Protein AF-A0A934IN85-F1 (afdb_monomer_lite)

Organism: NCBI:txid2798801

Sequence (140 aa):
MQFLSFIGAITVFLIGVALAALEVTGWPLEITVIASVGVIGFIISGAIAYSAAKPIPFEFVGGYPSAWFDDIAEDKPMADALLEQLHHYEKMLQKNRASMDASARALKNAATAAGLTVGCCGASAVMISVFRTVASLATG

Structure (mmCIF, N/CA/C/O backbone):
data_AF-A0A934IN85-F1
#
_entry.id   AF-A0A934IN85-F1
#
loop_
_atom_site.group_PDB
_atom_site.id
_atom_site.type_symbol
_atom_site.label_atom_id
_atom_site.label_alt_id
_atom_site.label_comp_id
_atom_site.label_asym_id
_atom_site.label_entity_id
_atom_site.label_seq_id
_atom_site.pdbx_PDB_ins_code
_atom_site.Cartn_x
_atom_site.Cartn_y
_atom_site.Cartn_z
_atom_site.occupancy
_atom_site.B_iso_or_equiv
_atom_site.auth_seq_id
_atom_site.auth_comp_id
_atom_site.auth_asym_id
_atom_site.auth_atom_id
_atom_site.pdbx_PDB_model_num
ATOM 1 N N . MET A 1 1 ? -9.663 4.987 -1.025 1.00 59.53 1 MET A N 1
ATOM 2 C CA . MET A 1 1 ? -9.893 4.079 -2.175 1.00 59.53 1 MET A CA 1
ATOM 3 C C . MET A 1 1 ? -9.170 4.510 -3.452 1.00 59.53 1 MET A C 1
ATOM 5 O O . MET A 1 1 ? -8.624 3.638 -4.107 1.00 59.53 1 MET A O 1
ATOM 9 N N . GLN A 1 2 ? -9.062 5.808 -3.770 1.00 79.69 2 GLN A N 1
ATOM 10 C CA . GLN A 1 2 ? -8.367 6.295 -4.981 1.00 79.69 2 GLN A CA 1
ATOM 11 C C . GLN A 1 2 ? -6.922 5.777 -5.148 1.00 79.69 2 GLN A C 1
ATOM 13 O O . GLN A 1 2 ? -6.532 5.405 -6.248 1.00 79.69 2 GLN A O 1
ATOM 18 N N . PHE A 1 3 ? -6.149 5.683 -4.059 1.00 77.94 3 PHE A N 1
ATOM 19 C CA . PHE A 1 3 ? -4.765 5.194 -4.102 1.00 77.94 3 PHE A CA 1
ATOM 20 C C . PHE A 1 3 ? -4.642 3.719 -4.528 1.00 77.94 3 PHE A C 1
ATOM 22 O O . PHE A 1 3 ? -3.800 3.384 -5.353 1.00 77.94 3 PHE A O 1
ATOM 29 N N . LEU A 1 4 ? -5.514 2.842 -4.017 1.00 79.94 4 LEU A N 1
ATOM 30 C CA . LEU A 1 4 ? -5.504 1.420 -4.376 1.00 79.94 4 LEU A CA 1
ATOM 31 C C . LEU A 1 4 ? -5.914 1.221 -5.845 1.00 79.94 4 LEU A C 1
ATOM 33 O O . LEU A 1 4 ? -5.279 0.454 -6.563 1.00 79.94 4 LEU A O 1
ATOM 37 N N . SER A 1 5 ? -6.929 1.961 -6.305 1.00 82.25 5 SER A N 1
ATOM 38 C CA . SER A 1 5 ? -7.357 1.959 -7.710 1.00 82.25 5 SER A CA 1
ATOM 39 C C . SER A 1 5 ? -6.252 2.453 -8.646 1.00 82.25 5 SER A C 1
ATOM 41 O O . SER A 1 5 ? -6.053 1.880 -9.713 1.00 82.25 5 SER A O 1
ATOM 43 N N . PHE A 1 6 ? -5.496 3.471 -8.229 1.00 85.69 6 PHE A N 1
ATOM 44 C CA . PHE A 1 6 ? -4.342 3.979 -8.968 1.00 85.69 6 PHE A CA 1
ATOM 45 C C . PHE A 1 6 ? -3.211 2.945 -9.075 1.00 85.69 6 PHE A C 1
ATOM 47 O O . PHE A 1 6 ? -2.727 2.696 -10.178 1.00 85.69 6 PHE A O 1
ATOM 54 N N . ILE A 1 7 ? -2.837 2.290 -7.966 1.00 85.69 7 ILE A N 1
ATOM 55 C CA . ILE A 1 7 ? -1.845 1.198 -7.983 1.00 85.69 7 ILE A CA 1
ATOM 56 C C . ILE A 1 7 ? -2.303 0.075 -8.918 1.00 85.69 7 ILE A C 1
ATOM 58 O O . ILE A 1 7 ? -1.513 -0.408 -9.730 1.00 85.69 7 ILE A O 1
ATOM 62 N N . GLY A 1 8 ? -3.577 -0.320 -8.840 1.00 83.25 8 GLY A N 1
ATOM 63 C CA . GLY A 1 8 ? -4.148 -1.345 -9.713 1.00 83.25 8 GLY A CA 1
ATOM 64 C C . GLY A 1 8 ? -4.051 -0.974 -11.194 1.00 83.25 8 GLY A C 1
ATOM 65 O O . GLY A 1 8 ? -3.559 -1.771 -11.990 1.00 83.25 8 GLY A O 1
ATOM 66 N N . ALA A 1 9 ? -4.438 0.252 -11.557 1.00 87.00 9 ALA A N 1
ATOM 67 C CA . ALA A 1 9 ? -4.374 0.737 -12.936 1.00 87.00 9 ALA A CA 1
ATOM 68 C C . ALA A 1 9 ? -2.940 0.737 -13.492 1.00 87.00 9 ALA A C 1
ATOM 70 O O . ALA A 1 9 ? -2.709 0.242 -14.595 1.00 87.00 9 ALA A O 1
ATOM 71 N N . ILE A 1 10 ? -1.966 1.229 -12.718 1.00 85.31 10 ILE A N 1
ATOM 72 C CA . ILE A 1 10 ? -0.556 1.230 -13.136 1.00 85.31 10 ILE A CA 1
ATOM 73 C C . ILE A 1 10 ? -0.012 -0.188 -13.267 1.00 85.31 10 ILE A C 1
ATOM 75 O O . ILE A 1 10 ? 0.710 -0.476 -14.218 1.00 85.31 10 ILE A O 1
ATOM 79 N N . THR A 1 11 ? -0.363 -1.083 -12.345 1.00 86.75 11 THR A N 1
ATOM 80 C CA . THR A 1 11 ? 0.095 -2.477 -12.399 1.00 86.75 11 THR A CA 1
ATOM 81 C C . THR A 1 11 ? -0.365 -3.144 -13.696 1.00 86.75 11 THR A C 1
ATOM 83 O O . THR A 1 11 ? 0.446 -3.746 -14.393 1.00 86.75 11 THR A O 1
ATOM 86 N N . VAL A 1 12 ? -1.642 -2.981 -14.066 1.00 88.06 12 VAL A N 1
ATOM 87 C CA . VAL A 1 12 ? -2.193 -3.522 -15.322 1.00 88.06 12 VAL A CA 1
ATOM 88 C C . VAL A 1 12 ? -1.510 -2.902 -16.540 1.00 88.06 12 VAL A C 1
ATOM 90 O O . VAL A 1 12 ? -1.135 -3.622 -17.464 1.00 88.06 12 VAL A O 1
ATOM 93 N N . PHE A 1 13 ? -1.295 -1.585 -16.527 1.00 86.88 13 PHE A N 1
ATOM 94 C CA . PHE A 1 13 ? -0.571 -0.895 -17.592 1.00 86.88 13 PHE A CA 1
ATOM 95 C C . PHE A 1 13 ? 0.846 -1.456 -17.781 1.00 86.88 13 PHE A C 1
ATOM 97 O O . PHE A 1 13 ? 1.228 -1.783 -18.902 1.00 86.88 13 PHE A O 1
ATOM 104 N N . LEU A 1 14 ? 1.611 -1.629 -16.699 1.00 84.94 14 LEU A N 1
ATOM 105 C CA . LEU A 1 14 ? 2.982 -2.144 -16.763 1.00 84.94 14 LEU A CA 1
ATOM 106 C C . LEU A 1 14 ? 3.049 -3.602 -17.229 1.00 84.94 14 LEU A C 1
ATOM 108 O O . LEU A 1 14 ? 3.969 -3.951 -17.965 1.00 84.94 14 LEU A O 1
ATOM 112 N N . ILE A 1 15 ? 2.070 -4.434 -16.860 1.00 85.88 15 ILE A N 1
ATOM 113 C CA . ILE A 1 15 ? 1.944 -5.795 -17.402 1.00 85.88 15 ILE A CA 1
ATOM 114 C C . ILE A 1 15 ? 1.731 -5.734 -18.919 1.00 85.88 15 ILE A C 1
ATOM 116 O O . ILE A 1 15 ? 2.424 -6.429 -19.657 1.00 85.88 15 ILE A O 1
ATOM 120 N N . GLY A 1 16 ? 0.824 -4.873 -19.392 1.00 83.75 16 GLY A N 1
ATOM 121 C CA . GLY A 1 16 ? 0.582 -4.679 -20.824 1.00 83.75 16 GLY A CA 1
ATOM 122 C C . GLY A 1 16 ? 1.834 -4.222 -21.577 1.00 83.75 16 GLY A C 1
ATOM 123 O O . GLY A 1 16 ? 2.146 -4.767 -22.631 1.00 83.75 16 GLY A O 1
ATOM 124 N N . VAL A 1 17 ? 2.596 -3.285 -21.005 1.00 82.88 17 VAL A N 1
ATOM 125 C CA . VAL A 1 17 ? 3.881 -2.833 -21.565 1.00 82.88 17 VAL A CA 1
ATOM 126 C C . VAL A 1 17 ? 4.901 -3.972 -21.610 1.00 82.88 17 VAL A C 1
ATOM 128 O O . VAL A 1 17 ? 5.565 -4.143 -22.628 1.00 82.88 17 VAL A O 1
ATOM 131 N N . ALA A 1 18 ? 5.022 -4.766 -20.543 1.00 81.25 18 ALA A N 1
ATOM 132 C CA . ALA A 1 18 ? 5.961 -5.885 -20.493 1.00 81.25 18 ALA A CA 1
ATOM 133 C C . ALA A 1 18 ? 5.624 -6.969 -21.530 1.00 81.25 18 ALA A C 1
ATOM 135 O O . ALA A 1 18 ? 6.524 -7.478 -22.191 1.00 81.25 18 ALA A O 1
ATOM 136 N N . LEU A 1 19 ? 4.339 -7.291 -21.707 1.00 81.94 19 LEU A N 1
ATOM 137 C CA . LEU A 1 19 ? 3.883 -8.259 -22.709 1.00 81.94 19 LEU A CA 1
ATOM 138 C C . LEU A 1 19 ? 4.085 -7.738 -24.136 1.00 81.94 19 LEU A C 1
ATOM 140 O O . LEU A 1 19 ? 4.655 -8.442 -24.964 1.00 81.94 19 LEU A O 1
ATOM 144 N N . ALA A 1 20 ? 3.711 -6.485 -24.410 1.00 81.94 20 ALA A N 1
ATOM 145 C CA . ALA A 1 20 ? 3.932 -5.870 -25.719 1.00 81.94 20 ALA A CA 1
ATOM 146 C C . ALA A 1 20 ? 5.427 -5.819 -26.085 1.00 81.94 20 ALA A C 1
ATOM 148 O O . ALA A 1 20 ? 5.800 -6.064 -27.230 1.00 81.94 20 ALA A O 1
ATOM 149 N N . ALA A 1 21 ? 6.296 -5.567 -25.104 1.00 77.69 21 ALA A N 1
ATOM 150 C CA . ALA A 1 21 ? 7.743 -5.569 -25.294 1.00 77.69 21 ALA A CA 1
ATOM 151 C C . ALA A 1 21 ? 8.323 -6.956 -25.629 1.00 77.69 21 ALA A C 1
ATOM 153 O O . ALA A 1 21 ? 9.398 -7.031 -26.220 1.00 77.69 21 ALA A O 1
ATOM 154 N N . LEU A 1 22 ? 7.641 -8.045 -25.254 1.00 75.31 22 LEU A N 1
ATOM 155 C CA . LEU A 1 22 ? 8.044 -9.418 -25.584 1.00 75.31 22 LEU A CA 1
ATOM 156 C C . LEU A 1 22 ? 7.601 -9.843 -26.990 1.00 75.31 22 LEU A C 1
ATOM 158 O O . LEU A 1 22 ? 8.281 -10.651 -27.619 1.00 75.31 22 LEU A O 1
ATOM 162 N N . GLU A 1 23 ? 6.479 -9.316 -27.480 1.00 79.19 23 GLU A N 1
ATOM 163 C CA . GLU A 1 23 ? 5.917 -9.685 -28.787 1.00 79.19 23 GLU A CA 1
ATOM 164 C C . GLU A 1 23 ? 6.515 -8.883 -29.952 1.00 79.19 23 GLU A C 1
ATOM 166 O O . GLU A 1 23 ? 6.563 -9.368 -31.083 1.00 79.19 23 GLU A O 1
ATOM 171 N N . VAL A 1 24 ? 7.002 -7.663 -29.703 1.00 75.75 24 VAL A N 1
ATOM 172 C CA . VAL A 1 24 ? 7.568 -6.811 -30.755 1.00 75.75 24 VAL A CA 1
ATOM 173 C C . VAL A 1 24 ? 9.055 -7.113 -30.966 1.00 75.75 24 VAL A C 1
ATOM 175 O O . VAL A 1 24 ? 9.913 -6.739 -30.165 1.00 75.75 24 VAL A O 1
ATOM 178 N N . THR A 1 25 ? 9.394 -7.713 -32.111 1.00 58.25 25 THR A N 1
ATOM 179 C CA . THR A 1 25 ? 10.786 -7.832 -32.577 1.00 58.25 25 THR A CA 1
ATOM 180 C C . THR A 1 25 ? 11.427 -6.450 -32.717 1.00 58.25 25 THR A C 1
ATOM 182 O O . THR A 1 25 ? 10.980 -5.634 -33.520 1.00 58.25 25 THR A O 1
ATOM 185 N N . GLY A 1 26 ? 12.488 -6.196 -31.947 1.00 63.91 26 GLY A N 1
ATOM 186 C CA . GLY A 1 26 ? 13.230 -4.929 -31.952 1.00 63.91 26 GLY A CA 1
ATOM 187 C C . GLY A 1 26 ? 13.016 -4.064 -30.710 1.00 63.91 26 GLY A C 1
ATOM 188 O O . GLY A 1 26 ? 13.690 -3.041 -30.568 1.00 63.91 26 GLY A O 1
ATOM 189 N N . TRP A 1 27 ? 12.133 -4.465 -29.787 1.00 68.69 27 TRP A N 1
ATOM 190 C CA . TRP A 1 27 ? 12.084 -3.819 -28.482 1.00 68.69 27 TRP A CA 1
ATOM 191 C C . TRP A 1 27 ? 13.283 -4.213 -27.617 1.00 68.69 27 TRP A C 1
ATOM 193 O O . TRP A 1 27 ? 13.719 -5.366 -27.611 1.00 68.69 27 TRP A O 1
ATOM 203 N N . PRO A 1 28 ? 13.846 -3.247 -26.888 1.00 71.25 28 PRO A N 1
ATOM 204 C CA . PRO A 1 28 ? 14.999 -3.495 -26.049 1.00 71.25 28 PRO A CA 1
ATOM 205 C C . PRO A 1 28 ? 14.631 -4.262 -24.781 1.00 71.25 28 PRO A C 1
ATOM 207 O O . PRO A 1 28 ? 13.739 -3.854 -24.035 1.00 71.25 28 PRO A O 1
ATOM 210 N N . LEU A 1 29 ? 15.357 -5.354 -24.527 1.00 79.69 29 LEU A N 1
ATOM 211 C CA . LEU A 1 29 ? 15.170 -6.246 -23.379 1.00 79.69 29 LEU A CA 1
ATOM 212 C C . LEU A 1 29 ? 15.196 -5.486 -22.042 1.00 79.69 29 LEU A C 1
ATOM 214 O O . LEU A 1 29 ? 14.524 -5.861 -21.084 1.00 79.69 29 LEU A O 1
ATOM 218 N N . GLU A 1 30 ? 15.912 -4.367 -21.994 1.00 80.38 30 GLU A N 1
ATOM 219 C CA . GLU A 1 30 ? 16.010 -3.484 -20.840 1.00 80.38 30 GLU A CA 1
ATOM 220 C C . GLU A 1 30 ? 14.658 -2.858 -20.448 1.00 80.38 30 GLU A C 1
ATOM 222 O O . GLU A 1 30 ? 14.370 -2.726 -19.258 1.00 80.38 30 GLU A O 1
ATOM 227 N N . ILE A 1 31 ? 13.795 -2.520 -21.418 1.00 78.12 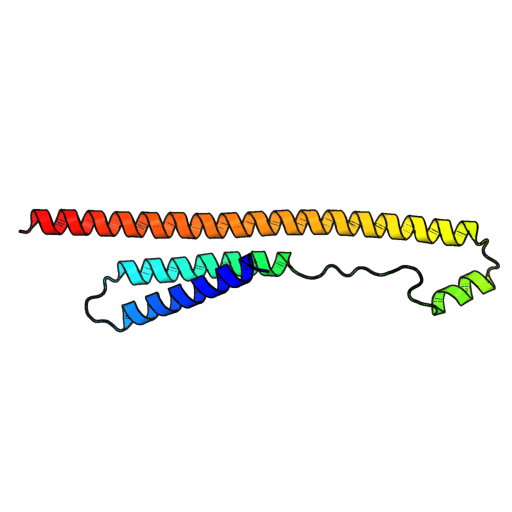31 ILE A N 1
ATOM 228 C CA . ILE A 1 31 ? 12.450 -1.979 -21.141 1.00 78.12 31 ILE A CA 1
ATOM 229 C C . ILE A 1 31 ? 11.562 -3.062 -20.526 1.00 78.12 31 ILE A C 1
ATOM 231 O O . ILE A 1 31 ? 10.858 -2.793 -19.551 1.00 78.12 31 ILE A O 1
ATOM 235 N N . THR A 1 32 ? 11.636 -4.293 -21.035 1.00 81.44 32 THR A N 1
ATOM 236 C CA . THR A 1 32 ? 10.894 -5.438 -20.489 1.00 81.44 32 THR A CA 1
ATOM 237 C C . THR A 1 32 ? 11.292 -5.717 -19.042 1.00 81.44 32 THR A C 1
ATOM 239 O O . THR A 1 32 ? 10.427 -5.934 -18.188 1.00 81.44 32 THR A O 1
ATOM 242 N N . VAL A 1 33 ? 12.593 -5.662 -18.736 1.00 84.00 33 VAL A N 1
ATOM 243 C CA . VAL A 1 33 ? 13.107 -5.851 -17.371 1.00 84.00 33 VAL A CA 1
ATOM 244 C C . VAL A 1 33 ? 12.603 -4.746 -16.442 1.00 84.00 33 VAL A C 1
ATOM 246 O O . VAL A 1 33 ? 12.086 -5.051 -15.367 1.00 84.00 33 VAL A O 1
ATOM 249 N N . ILE A 1 34 ? 12.680 -3.477 -16.856 1.00 85.69 34 ILE A N 1
ATOM 250 C CA . ILE A 1 34 ? 12.197 -2.347 -16.045 1.00 85.69 34 ILE A CA 1
ATOM 251 C C . ILE A 1 34 ? 10.693 -2.455 -15.788 1.00 85.69 34 ILE A C 1
ATOM 253 O O . ILE A 1 34 ? 10.259 -2.295 -14.647 1.00 85.69 34 ILE A O 1
ATOM 257 N N . ALA A 1 35 ? 9.901 -2.765 -16.816 1.00 83.00 35 ALA A N 1
ATOM 258 C CA . ALA A 1 35 ? 8.460 -2.942 -16.672 1.00 83.00 35 ALA A CA 1
ATOM 259 C C . ALA A 1 35 ? 8.134 -4.082 -15.694 1.00 83.00 35 ALA A C 1
ATOM 261 O O . ALA A 1 35 ? 7.320 -3.898 -14.792 1.00 83.00 35 ALA A O 1
ATOM 262 N N . SER A 1 36 ? 8.829 -5.219 -15.799 1.00 84.00 36 SER A N 1
ATOM 263 C CA . SER A 1 36 ? 8.624 -6.381 -14.921 1.00 84.00 36 SER A CA 1
ATOM 264 C C . SER A 1 36 ? 8.976 -6.086 -13.459 1.00 84.00 36 SER A C 1
ATOM 266 O O . SER A 1 36 ? 8.212 -6.421 -12.553 1.00 84.00 36 SER A O 1
ATOM 268 N N . VAL A 1 37 ? 10.100 -5.406 -13.210 1.00 86.94 37 VAL A N 1
ATOM 269 C CA . VAL A 1 37 ? 10.489 -4.966 -11.858 1.00 86.94 37 VAL A CA 1
ATOM 270 C C . VAL A 1 37 ? 9.476 -3.960 -11.303 1.00 86.94 37 VAL A C 1
ATOM 272 O O . VAL A 1 37 ? 9.085 -4.055 -10.138 1.00 86.94 37 VAL A O 1
ATOM 275 N N . GLY A 1 38 ? 8.993 -3.044 -12.146 1.00 86.19 38 GLY A N 1
ATOM 276 C CA . GLY A 1 38 ? 7.936 -2.100 -11.798 1.00 86.19 38 GLY A CA 1
ATOM 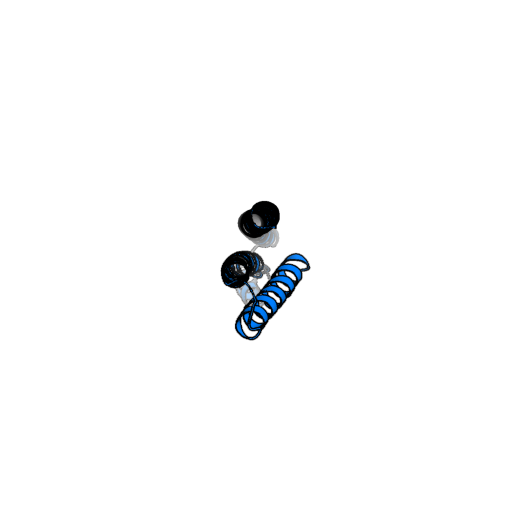277 C C . GLY A 1 38 ? 6.651 -2.799 -11.352 1.00 86.19 38 GLY A C 1
ATOM 278 O O . GLY A 1 38 ? 6.116 -2.468 -10.294 1.00 86.19 38 GLY A O 1
ATOM 279 N N . VAL A 1 39 ? 6.190 -3.810 -12.100 1.00 87.38 39 VAL A N 1
ATOM 280 C CA . VAL A 1 39 ? 5.012 -4.624 -11.740 1.00 87.38 39 VAL A CA 1
ATOM 281 C C . VAL A 1 39 ? 5.162 -5.211 -10.338 1.00 87.38 39 VAL A C 1
ATOM 283 O O . VAL A 1 39 ? 4.262 -5.058 -9.514 1.00 87.38 39 VAL A O 1
ATOM 286 N N . ILE A 1 40 ? 6.307 -5.829 -10.033 1.00 88.75 40 ILE A N 1
ATOM 287 C CA . ILE A 1 40 ? 6.562 -6.430 -8.715 1.00 88.75 40 ILE A CA 1
ATOM 288 C C . ILE A 1 40 ? 6.470 -5.370 -7.608 1.00 88.75 40 ILE A C 1
ATOM 290 O O . ILE A 1 40 ? 5.792 -5.584 -6.601 1.00 88.75 40 ILE A O 1
ATOM 294 N N . GLY A 1 41 ? 7.100 -4.208 -7.802 1.00 86.50 41 GLY A N 1
ATOM 295 C CA . GLY A 1 41 ? 7.074 -3.117 -6.824 1.00 86.50 41 GLY A CA 1
ATOM 296 C C . GLY A 1 41 ? 5.664 -2.586 -6.546 1.00 86.50 41 GLY A C 1
ATOM 297 O O . GLY A 1 41 ? 5.284 -2.394 -5.386 1.00 86.50 41 GLY A O 1
ATOM 298 N N . PHE A 1 42 ? 4.842 -2.424 -7.588 1.00 87.56 42 PHE A N 1
ATOM 299 C CA . PHE A 1 42 ? 3.453 -1.987 -7.432 1.00 87.56 42 PHE A CA 1
ATOM 300 C C . PHE A 1 42 ? 2.546 -3.055 -6.816 1.00 87.56 42 PHE A C 1
ATOM 302 O O . PHE A 1 42 ? 1.688 -2.705 -6.006 1.00 87.56 42 PHE A O 1
ATOM 309 N N . ILE A 1 43 ? 2.768 -4.344 -7.095 1.00 89.19 43 ILE A N 1
ATOM 310 C CA . ILE A 1 43 ? 2.057 -5.440 -6.415 1.00 89.19 43 ILE A CA 1
ATOM 311 C C . ILE A 1 43 ? 2.361 -5.424 -4.913 1.00 89.19 43 ILE A C 1
ATOM 313 O O . ILE A 1 43 ? 1.437 -5.496 -4.102 1.00 89.19 43 ILE A O 1
ATOM 317 N N . ILE A 1 44 ? 3.633 -5.276 -4.528 1.00 88.62 44 ILE A N 1
ATOM 318 C CA . ILE A 1 44 ? 4.038 -5.199 -3.115 1.00 88.62 44 ILE A CA 1
ATOM 319 C C . ILE A 1 44 ? 3.386 -3.988 -2.437 1.00 88.62 44 ILE A C 1
ATOM 321 O O . ILE A 1 44 ? 2.789 -4.122 -1.367 1.00 88.62 44 ILE A O 1
ATOM 325 N N . SER A 1 45 ? 3.441 -2.814 -3.073 1.00 86.81 45 SER A N 1
ATOM 326 C CA . SER A 1 45 ? 2.784 -1.604 -2.564 1.00 86.81 45 SER A CA 1
ATOM 327 C C . SER A 1 45 ? 1.269 -1.798 -2.407 1.00 86.81 45 SER A C 1
ATOM 329 O O . SER A 1 45 ? 0.704 -1.471 -1.360 1.00 86.81 45 SER A O 1
ATOM 331 N N . GLY A 1 46 ? 0.618 -2.409 -3.400 1.00 84.75 46 GLY A N 1
ATOM 332 C CA . GLY A 1 46 ? -0.810 -2.718 -3.380 1.00 84.75 46 GLY A CA 1
ATOM 333 C C . GLY A 1 46 ? -1.197 -3.686 -2.264 1.00 84.75 46 GLY A C 1
ATOM 334 O O . GLY A 1 46 ? -2.185 -3.451 -1.571 1.00 84.75 46 GLY A O 1
ATOM 335 N N . ALA A 1 47 ? -0.400 -4.729 -2.024 1.00 87.50 47 ALA A N 1
ATOM 336 C CA . ALA A 1 47 ? -0.638 -5.694 -0.950 1.00 87.50 47 ALA A CA 1
ATOM 337 C C . ALA A 1 47 ? -0.566 -5.043 0.443 1.00 87.50 47 ALA A C 1
ATOM 339 O O . ALA A 1 47 ? -1.412 -5.314 1.300 1.00 87.50 47 ALA A O 1
ATOM 340 N N . ILE A 1 48 ? 0.400 -4.144 0.659 1.00 86.94 48 ILE A N 1
ATOM 341 C CA . ILE A 1 48 ? 0.529 -3.377 1.910 1.00 86.94 48 ILE A CA 1
ATOM 342 C C . ILE A 1 48 ? -0.644 -2.398 2.064 1.00 86.94 48 ILE A C 1
ATOM 344 O O . ILE A 1 48 ? -1.221 -2.282 3.144 1.00 86.94 48 ILE A O 1
ATOM 348 N N . ALA A 1 49 ? -1.040 -1.714 0.988 1.00 85.19 49 ALA A N 1
ATOM 349 C CA . ALA A 1 49 ? -2.182 -0.803 1.018 1.00 85.19 49 ALA A CA 1
ATOM 350 C C . ALA A 1 49 ? -3.503 -1.540 1.302 1.00 85.19 49 ALA A C 1
ATOM 352 O O . ALA A 1 49 ? -4.345 -1.035 2.043 1.00 85.19 49 ALA A O 1
ATOM 353 N N . TYR A 1 50 ? -3.679 -2.741 0.747 1.00 84.50 50 TYR A N 1
ATOM 354 C CA . TYR A 1 50 ? -4.863 -3.565 0.976 1.00 84.50 50 TYR A CA 1
ATOM 355 C C . TYR A 1 50 ? -4.940 -4.079 2.415 1.00 84.50 50 TYR A C 1
ATOM 357 O O . TYR A 1 50 ? -6.002 -4.020 3.034 1.00 84.50 50 TYR A O 1
ATOM 365 N N . SER A 1 51 ? -3.825 -4.550 2.980 1.00 81.69 51 SER A N 1
ATOM 366 C CA . SER A 1 51 ? -3.803 -5.011 4.372 1.00 81.69 51 SER A CA 1
ATOM 367 C C . SER A 1 51 ? -4.111 -3.881 5.359 1.00 81.69 51 SER A C 1
ATOM 369 O O . SER A 1 51 ? -4.821 -4.115 6.335 1.00 81.69 51 SER A O 1
ATOM 371 N N . ALA A 1 52 ? -3.672 -2.656 5.056 1.00 80.94 52 ALA A N 1
ATOM 372 C CA . ALA A 1 52 ? -3.982 -1.451 5.824 1.00 80.94 52 ALA A CA 1
ATOM 373 C C . ALA A 1 52 ? -5.450 -0.999 5.714 1.00 80.94 52 ALA A C 1
ATOM 375 O O . ALA A 1 52 ? -5.931 -0.268 6.573 1.00 80.94 52 ALA A O 1
ATOM 376 N N . ALA A 1 53 ? -6.160 -1.401 4.657 1.00 78.06 53 ALA A N 1
ATOM 377 C CA . ALA A 1 53 ? -7.543 -1.000 4.404 1.00 78.06 53 ALA A CA 1
ATOM 378 C C . ALA A 1 53 ? -8.581 -1.966 4.998 1.00 78.06 53 ALA A C 1
ATOM 380 O O . ALA A 1 53 ? -9.782 -1.759 4.805 1.00 78.06 53 ALA A O 1
ATOM 381 N N . LYS A 1 54 ? -8.150 -3.034 5.685 1.00 78.19 54 LYS A N 1
ATOM 382 C CA . LYS A 1 54 ? -9.079 -4.002 6.272 1.00 78.19 54 LYS A CA 1
ATOM 383 C C . LYS A 1 54 ? -9.968 -3.327 7.326 1.00 78.19 54 LYS A C 1
ATOM 385 O O . LYS A 1 54 ? -9.454 -2.576 8.157 1.00 78.19 54 LYS A O 1
ATOM 390 N N . PRO A 1 55 ? -11.285 -3.598 7.317 1.00 70.38 55 PRO A N 1
ATOM 391 C CA . PRO A 1 55 ? -12.187 -3.048 8.316 1.00 70.38 55 PRO A CA 1
ATOM 392 C C . PRO A 1 55 ? -11.796 -3.542 9.712 1.00 70.38 55 PRO A C 1
ATOM 394 O O . PRO A 1 55 ? -11.495 -4.720 9.908 1.00 70.38 55 PRO A O 1
ATOM 397 N N . ILE A 1 56 ? -11.804 -2.622 10.675 1.00 70.56 56 ILE A N 1
ATOM 398 C CA . ILE A 1 56 ? -11.564 -2.927 12.084 1.00 70.56 56 ILE A CA 1
ATOM 399 C C . ILE A 1 56 ? -12.910 -3.357 12.680 1.00 70.56 56 ILE A C 1
ATOM 401 O O . ILE A 1 56 ? -13.864 -2.579 12.587 1.00 70.56 56 ILE A O 1
ATOM 405 N N . PRO A 1 57 ? -13.028 -4.559 13.270 1.00 67.75 57 PRO A N 1
ATOM 406 C CA . PRO A 1 57 ? -14.261 -4.962 13.930 1.00 67.75 57 PRO A CA 1
ATOM 407 C C . PRO A 1 57 ? -14.503 -4.044 15.132 1.00 67.75 57 PRO A C 1
ATOM 409 O O . PRO A 1 57 ? -13.687 -3.977 16.052 1.00 67.75 57 PRO A O 1
ATOM 412 N N . PHE A 1 58 ? -15.609 -3.306 15.098 1.00 66.44 58 PHE A N 1
ATOM 413 C CA . PHE A 1 58 ? -16.064 -2.471 16.201 1.00 66.44 58 PHE A CA 1
ATOM 414 C C . PHE A 1 58 ? -17.339 -3.094 16.764 1.00 66.44 58 PHE A C 1
ATOM 416 O O . PHE A 1 58 ? -18.390 -3.044 16.129 1.00 66.44 58 PHE A O 1
ATOM 423 N N . GLU A 1 59 ? -17.230 -3.730 17.926 1.00 64.94 59 GLU A N 1
ATOM 424 C CA . GLU A 1 59 ? -18.393 -4.243 18.646 1.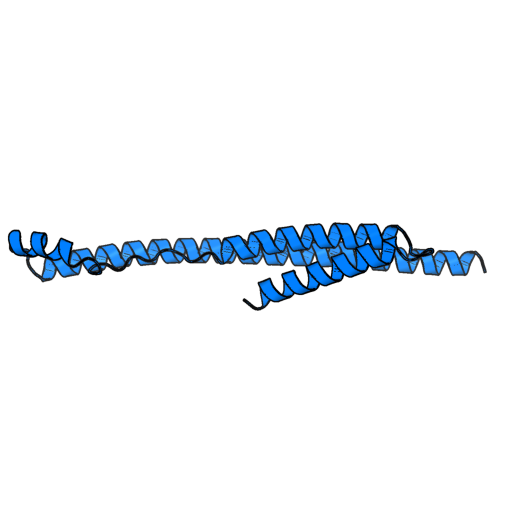00 64.94 59 GLU A CA 1
ATOM 425 C C . GLU A 1 59 ? -19.021 -3.121 19.474 1.00 64.94 59 GLU A C 1
ATOM 427 O O . GLU A 1 59 ? -18.332 -2.385 20.184 1.00 64.94 59 GLU A O 1
ATOM 432 N N . PHE A 1 60 ? -20.340 -2.982 19.365 1.00 58.88 60 PHE A N 1
ATOM 433 C CA . PHE A 1 60 ? -21.110 -2.024 20.145 1.00 58.88 60 PHE A CA 1
ATOM 434 C C . PHE A 1 60 ? -21.603 -2.688 21.432 1.00 58.88 60 PHE A C 1
ATOM 436 O O . PHE A 1 60 ? -22.272 -3.723 21.394 1.00 58.88 60 PHE A O 1
ATOM 443 N N . VAL A 1 61 ? -21.313 -2.066 22.574 1.00 55.41 61 VAL A N 1
ATOM 444 C CA . VAL A 1 61 ? -21.863 -2.487 23.870 1.00 55.41 61 VAL A CA 1
ATOM 445 C C . VAL A 1 61 ? -23.371 -2.284 23.864 1.00 55.41 61 VAL A C 1
ATOM 447 O O . VAL A 1 61 ? -23.854 -1.279 23.349 1.00 55.41 61 VAL A O 1
ATOM 450 N N . GLY A 1 62 ? -24.118 -3.251 24.394 1.00 55.91 62 GLY A N 1
ATOM 451 C CA . GLY A 1 62 ? -25.583 -3.246 24.340 1.00 55.91 62 GLY A CA 1
ATOM 452 C C . GLY A 1 62 ? -26.176 -3.738 23.014 1.00 55.91 62 GLY A C 1
ATOM 453 O O . GLY A 1 62 ? -27.392 -3.768 22.876 1.00 55.91 62 GLY A O 1
ATOM 454 N N . GLY A 1 63 ? -25.350 -4.182 22.057 1.00 59.09 63 GLY A N 1
ATOM 455 C CA . GLY A 1 63 ? -25.816 -4.834 20.825 1.00 59.09 63 GLY A CA 1
ATOM 456 C C . GLY A 1 63 ? -26.362 -6.255 21.023 1.00 59.09 63 GLY A C 1
ATOM 457 O O . GLY A 1 63 ? -26.952 -6.812 20.100 1.00 59.09 63 GLY A O 1
ATOM 458 N N . TYR A 1 64 ? -26.186 -6.829 22.218 1.00 68.38 64 TYR A N 1
ATOM 459 C CA . TYR A 1 64 ? -26.692 -8.145 22.602 1.00 68.38 64 TYR A CA 1
ATOM 460 C C . TYR A 1 64 ? -27.735 -7.995 23.718 1.00 68.38 64 TYR A C 1
ATOM 462 O O . TYR A 1 64 ? -27.366 -7.980 24.894 1.00 68.38 64 TYR A O 1
ATOM 470 N N . PRO A 1 65 ? -29.036 -7.914 23.376 1.00 69.69 65 PRO A N 1
ATOM 471 C CA . PRO A 1 65 ? -30.122 -7.801 24.354 1.00 69.69 65 PRO A CA 1
ATOM 472 C C . PRO A 1 65 ? -30.147 -8.948 25.372 1.00 69.69 65 PRO A C 1
ATOM 474 O O . PRO A 1 65 ? -30.700 -8.805 26.455 1.00 69.69 65 PRO A O 1
ATOM 477 N N . SER A 1 66 ? -29.530 -10.086 25.039 1.00 74.44 66 SER A N 1
ATOM 478 C CA . SER A 1 66 ? -29.395 -11.238 25.929 1.00 74.44 66 SER A CA 1
ATOM 479 C C . SER A 1 66 ? -28.607 -10.934 27.205 1.00 74.44 66 SER A C 1
ATOM 481 O O . SER A 1 66 ? -28.903 -11.528 28.231 1.00 74.44 66 SER A O 1
ATOM 483 N N . ALA A 1 67 ? -27.646 -10.005 27.162 1.00 69.19 67 ALA A N 1
ATOM 484 C CA . ALA A 1 67 ? -26.843 -9.639 28.331 1.00 69.19 67 ALA A CA 1
ATOM 485 C C . ALA A 1 67 ? -27.616 -8.769 29.341 1.00 69.19 67 ALA A C 1
ATOM 487 O O . ALA A 1 67 ? -27.220 -8.662 30.493 1.00 69.19 67 ALA A O 1
ATOM 488 N N . TRP A 1 68 ? -28.736 -8.163 28.929 1.00 77.06 68 TRP A N 1
ATOM 489 C CA . TRP A 1 68 ? -29.530 -7.299 29.809 1.00 77.06 68 TRP A CA 1
ATOM 490 C C . TRP A 1 68 ? -30.360 -8.093 30.815 1.00 77.06 68 TRP A C 1
ATOM 492 O O . TRP A 1 68 ? -30.734 -7.557 31.852 1.00 77.06 68 TRP A O 1
ATOM 502 N N . PHE A 1 69 ? -30.661 -9.362 30.523 1.00 82.00 69 PHE A N 1
ATOM 503 C CA . PHE A 1 69 ? -31.407 -10.214 31.448 1.00 82.00 69 PHE A CA 1
ATOM 504 C C . PHE A 1 69 ? -30.622 -10.487 32.730 1.00 82.00 69 PHE A C 1
ATOM 506 O O . PHE A 1 69 ? -31.232 -10.524 33.795 1.00 82.00 69 PHE A O 1
ATOM 513 N N . ASP A 1 70 ? -29.299 -10.610 32.631 1.00 80.88 70 ASP A N 1
ATOM 514 C CA . ASP A 1 70 ? -28.423 -10.821 33.783 1.00 80.88 70 ASP A CA 1
ATOM 515 C C . ASP A 1 70 ? -28.345 -9.546 34.642 1.00 80.88 70 ASP A C 1
ATOM 517 O O . ASP A 1 70 ? -28.575 -9.605 35.846 1.00 80.88 70 ASP A O 1
ATOM 521 N N . ASP A 1 71 ? -28.170 -8.371 34.019 1.00 79.94 71 ASP A N 1
ATOM 522 C CA . ASP A 1 71 ? -28.174 -7.081 34.731 1.00 79.94 71 ASP A CA 1
ATOM 523 C C . ASP A 1 71 ? -29.525 -6.799 35.433 1.00 79.94 71 ASP A C 1
ATOM 525 O O . ASP A 1 71 ? -29.554 -6.222 36.522 1.00 79.94 71 ASP A O 1
ATOM 529 N N . ILE A 1 72 ? -30.651 -7.221 34.832 1.00 81.75 72 ILE A N 1
ATOM 530 C CA . ILE A 1 72 ? -31.994 -7.123 35.437 1.00 81.75 72 ILE A CA 1
ATOM 531 C C . ILE A 1 72 ? -32.159 -8.130 36.582 1.00 81.75 72 ILE A C 1
ATOM 533 O O . ILE A 1 72 ? -32.756 -7.798 37.604 1.00 81.75 72 ILE A O 1
ATOM 537 N N . ALA A 1 73 ? -31.654 -9.357 36.426 1.00 86.31 73 ALA A N 1
ATOM 538 C CA . ALA A 1 73 ? -31.722 -10.385 37.464 1.00 86.31 73 ALA A CA 1
ATOM 539 C C . ALA A 1 73 ? -30.897 -10.014 38.709 1.00 86.31 73 ALA A C 1
ATOM 541 O O . ALA A 1 73 ? -31.261 -10.403 39.818 1.00 86.31 73 ALA A O 1
ATOM 542 N N . GLU A 1 74 ? -29.822 -9.245 38.531 1.00 86.06 74 GLU A N 1
ATOM 543 C CA . GLU A 1 74 ? -28.936 -8.766 39.598 1.00 86.06 74 GLU A CA 1
ATOM 544 C C . GLU A 1 74 ? -29.368 -7.421 40.222 1.00 86.06 74 GLU A C 1
ATOM 546 O O . GLU A 1 74 ? -28.702 -6.941 41.137 1.00 86.06 74 GLU A O 1
ATOM 551 N N . ASP A 1 75 ? -30.477 -6.821 39.763 1.00 87.44 75 ASP A N 1
ATOM 552 C CA . ASP A 1 75 ? -30.967 -5.486 40.171 1.00 87.44 75 ASP A CA 1
ATOM 553 C C . ASP A 1 75 ? -29.868 -4.407 40.113 1.00 87.44 75 ASP A C 1
ATOM 555 O O . ASP A 1 75 ? -29.705 -3.561 40.999 1.00 87.44 75 ASP A O 1
ATOM 559 N N . LYS A 1 76 ? -29.050 -4.473 39.057 1.00 84.94 76 LYS A N 1
ATOM 560 C CA . LYS A 1 76 ? -27.868 -3.628 38.916 1.00 84.94 76 LYS A CA 1
ATOM 561 C C . LYS A 1 76 ? -28.282 -2.162 38.754 1.00 84.94 76 LYS A C 1
ATOM 563 O O . LYS A 1 76 ? -29.070 -1.839 37.857 1.00 84.94 76 LYS A O 1
ATOM 568 N N . PRO A 1 77 ? -27.729 -1.233 39.554 1.00 89.12 77 PRO A N 1
ATOM 569 C CA . PRO A 1 77 ? -28.030 0.180 39.401 1.00 89.12 77 PRO A CA 1
ATOM 570 C C . PRO A 1 77 ? -27.687 0.674 37.993 1.00 89.12 77 PRO A C 1
ATOM 572 O O . PRO A 1 77 ? -26.591 0.446 37.481 1.00 89.12 77 PRO A O 1
ATOM 575 N N . MET A 1 78 ? -28.599 1.437 37.388 1.00 84.62 78 MET A N 1
ATOM 576 C CA . MET A 1 78 ? -28.410 2.018 36.051 1.00 84.62 78 MET A CA 1
ATOM 577 C C . MET A 1 78 ? -27.098 2.814 35.932 1.00 84.62 78 MET A C 1
ATOM 579 O O . MET A 1 78 ? -26.461 2.821 34.882 1.00 84.62 78 MET A O 1
ATOM 583 N N . ALA A 1 79 ? -26.677 3.472 37.016 1.00 87.94 79 ALA A N 1
ATOM 584 C CA . ALA A 1 79 ? -25.413 4.199 37.070 1.00 87.94 79 ALA A CA 1
ATOM 585 C C . ALA A 1 79 ? -24.193 3.283 36.851 1.00 87.94 79 ALA A C 1
ATOM 587 O O . ALA A 1 79 ? -23.276 3.665 36.124 1.00 87.94 79 ALA A O 1
ATOM 588 N N . ASP A 1 80 ? -24.206 2.074 37.416 1.00 86.75 80 ASP A N 1
ATOM 589 C CA . ASP A 1 80 ? -23.113 1.105 37.296 1.00 86.75 80 ASP A CA 1
A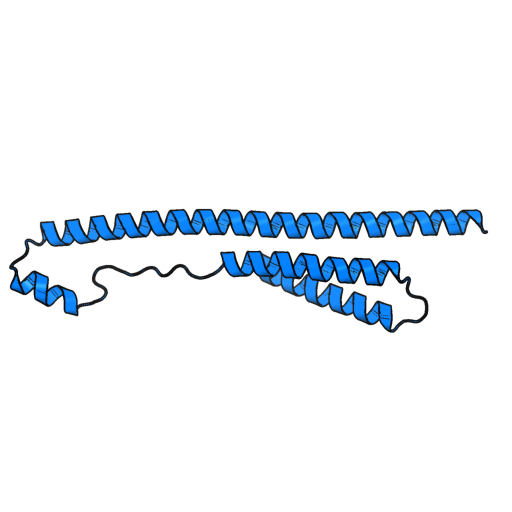TOM 590 C C . ASP A 1 80 ? -23.082 0.479 35.898 1.00 86.75 80 ASP A C 1
ATOM 592 O O . ASP A 1 80 ? -22.015 0.366 35.292 1.00 86.75 80 ASP A O 1
ATOM 596 N N . ALA A 1 81 ? -24.253 0.166 35.334 1.00 82.88 81 ALA A N 1
ATOM 597 C CA . ALA A 1 81 ? -24.374 -0.311 33.955 1.00 82.88 81 ALA A CA 1
ATOM 598 C C . ALA A 1 81 ? -23.853 0.725 32.937 1.00 82.88 81 ALA A C 1
ATOM 600 O O . ALA A 1 81 ? -23.124 0.384 32.002 1.00 82.88 81 ALA A O 1
ATOM 601 N N . LEU A 1 82 ? -24.161 2.013 33.137 1.00 84.25 82 LEU A N 1
ATOM 602 C CA . LEU A 1 82 ? -23.641 3.103 32.300 1.00 84.25 82 LEU A CA 1
ATOM 603 C C . LEU A 1 82 ? -22.123 3.279 32.447 1.00 84.25 82 LEU A C 1
ATOM 605 O O . LEU A 1 82 ? -21.438 3.550 31.458 1.00 84.25 82 LEU A O 1
ATOM 609 N N . LEU A 1 83 ? -21.584 3.112 33.657 1.00 87.44 83 LEU A N 1
ATOM 610 C CA . LEU A 1 83 ? -20.142 3.151 33.916 1.00 87.44 83 LEU A CA 1
ATOM 611 C C . LEU A 1 83 ? -19.402 2.020 33.193 1.00 87.44 83 LEU A C 1
ATOM 613 O O . LEU A 1 83 ? -18.361 2.258 32.576 1.00 87.44 83 LEU A O 1
ATOM 617 N N . GLU A 1 84 ? -19.952 0.807 33.215 1.00 83.19 84 GLU A N 1
ATOM 618 C CA . GLU A 1 84 ? -19.397 -0.341 32.497 1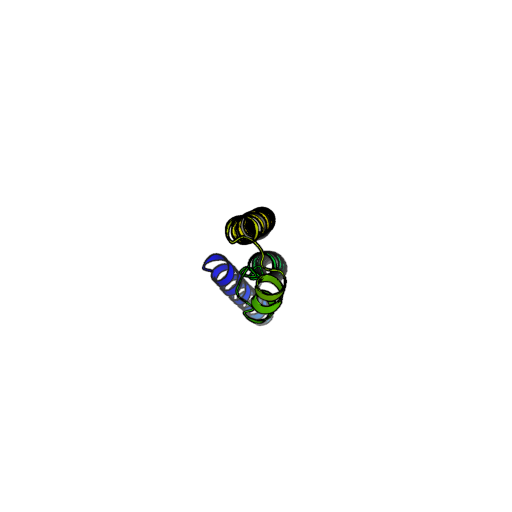.00 83.19 84 GLU A CA 1
ATOM 619 C C . GLU A 1 84 ? -19.400 -0.117 30.979 1.00 83.19 84 GLU A C 1
ATOM 621 O O . GLU A 1 84 ? -18.384 -0.343 30.311 1.00 83.19 84 GLU A O 1
ATOM 626 N N . GLN A 1 85 ? -20.503 0.412 30.440 1.00 83.00 85 GLN A N 1
ATOM 627 C CA . GLN A 1 85 ? -20.598 0.793 29.030 1.00 83.00 85 GLN A CA 1
ATOM 628 C C . GLN A 1 85 ? -19.559 1.852 28.654 1.00 83.00 85 GLN A C 1
ATOM 630 O O . GLN A 1 85 ? -18.854 1.689 27.656 1.00 83.00 85 GLN A O 1
ATOM 635 N N . LEU A 1 86 ? -19.417 2.909 29.460 1.00 85.94 86 LEU A N 1
ATOM 636 C CA . LEU A 1 86 ? -18.412 3.956 29.255 1.00 85.94 86 LEU A CA 1
ATOM 637 C C . LEU A 1 86 ? -16.997 3.378 29.221 1.00 85.94 86 LEU A C 1
ATOM 639 O O . LEU A 1 86 ? -16.239 3.655 28.290 1.00 85.94 86 LEU A O 1
ATOM 643 N N . HIS A 1 87 ? -16.654 2.535 30.193 1.00 85.81 87 HIS A N 1
ATOM 644 C CA . HIS A 1 87 ? -15.327 1.936 30.281 1.00 85.81 87 HIS A CA 1
ATOM 645 C C . HIS A 1 87 ? -15.035 0.988 29.109 1.00 85.81 87 HIS A C 1
ATOM 647 O O . HIS A 1 87 ? -13.917 0.940 28.585 1.00 85.81 87 HIS A O 1
ATOM 653 N N . HIS A 1 88 ? -16.039 0.243 28.650 1.00 84.88 88 HIS A N 1
ATOM 654 C CA . HIS A 1 88 ? -15.896 -0.593 27.467 1.00 84.88 88 HIS A CA 1
ATOM 655 C C . HIS A 1 88 ? -15.719 0.253 26.199 1.00 84.88 88 HIS A C 1
ATOM 657 O O . HIS A 1 88 ? -14.810 -0.021 25.410 1.00 84.88 88 HIS A O 1
ATOM 663 N N . TYR A 1 89 ? -16.523 1.301 25.998 1.00 83.44 89 TYR A N 1
ATOM 664 C CA . TYR A 1 89 ? -16.354 2.198 24.851 1.00 83.44 89 TYR A CA 1
ATOM 665 C C . TYR A 1 89 ? -14.988 2.877 24.850 1.00 83.44 89 TYR A C 1
ATOM 667 O O . TYR A 1 89 ? -14.356 2.961 23.798 1.00 83.44 89 TYR A O 1
ATOM 675 N N . GLU A 1 90 ? -14.487 3.293 26.011 1.00 88.50 90 GLU A N 1
ATOM 676 C CA . GLU A 1 90 ? -13.138 3.840 26.141 1.00 88.50 90 GLU A CA 1
ATOM 677 C C . GLU A 1 90 ? -12.076 2.837 25.663 1.00 88.50 90 GLU A C 1
ATOM 679 O O . GLU A 1 90 ? -11.232 3.176 24.826 1.00 88.50 90 GLU A O 1
ATOM 684 N N . LYS A 1 91 ? -12.157 1.572 26.100 1.00 85.62 91 LYS A N 1
ATOM 685 C CA . LYS A 1 91 ? -11.263 0.498 25.626 1.00 85.62 91 LYS A CA 1
ATOM 686 C C . LYS A 1 91 ? -11.351 0.293 24.114 1.00 85.62 91 LYS A C 1
ATOM 688 O O . LYS A 1 91 ? -10.324 0.111 23.457 1.00 85.62 91 LYS A O 1
ATOM 693 N N . MET A 1 92 ? -12.553 0.323 23.544 1.00 81.56 92 MET A N 1
ATOM 694 C CA . MET A 1 92 ? -12.753 0.139 22.104 1.00 81.56 92 MET A CA 1
ATOM 695 C C . MET A 1 92 ? -12.230 1.324 21.292 1.00 81.56 92 MET A C 1
ATOM 697 O O . MET A 1 92 ? -11.594 1.120 20.259 1.00 81.56 92 MET A O 1
ATOM 701 N N . LEU A 1 93 ? -12.402 2.554 21.781 1.00 84.81 93 LEU A N 1
ATOM 702 C CA . LEU A 1 93 ? -11.827 3.756 21.175 1.00 84.81 93 LEU A CA 1
ATOM 703 C C . LEU A 1 93 ? -10.296 3.722 21.195 1.00 84.81 93 LEU A C 1
ATOM 705 O O . LEU A 1 93 ? -9.667 4.023 20.180 1.00 84.81 93 LEU A O 1
ATOM 709 N N . GLN A 1 94 ? -9.686 3.302 22.305 1.00 86.88 94 GLN A N 1
ATOM 710 C CA . GLN A 1 94 ? -8.231 3.145 22.395 1.00 86.88 94 GLN A CA 1
ATOM 711 C C . GLN A 1 94 ? -7.706 2.097 21.402 1.00 86.88 94 GLN A C 1
ATOM 713 O O . GLN A 1 94 ? -6.744 2.363 20.676 1.00 86.88 94 GLN A O 1
ATOM 718 N N . LYS A 1 95 ? -8.364 0.932 21.306 1.00 82.19 95 LYS A N 1
ATOM 719 C CA . LYS A 1 95 ? -8.019 -0.109 20.319 1.00 82.19 95 LYS A CA 1
ATOM 720 C C . LYS A 1 95 ? -8.179 0.387 18.882 1.00 82.19 95 LYS A C 1
ATOM 722 O O . LYS A 1 95 ? -7.304 0.144 18.052 1.00 82.19 95 LYS A O 1
ATOM 727 N N . ASN A 1 96 ? -9.261 1.109 18.594 1.00 83.94 96 ASN A N 1
ATOM 728 C CA . ASN A 1 96 ? -9.507 1.671 17.271 1.00 83.94 96 ASN A CA 1
ATOM 729 C C . ASN A 1 96 ? -8.412 2.679 16.897 1.00 83.94 96 ASN A C 1
ATOM 731 O O . ASN A 1 96 ? -7.799 2.547 15.841 1.00 83.94 96 ASN A O 1
ATOM 735 N N . ARG A 1 97 ? -8.055 3.594 17.807 1.00 84.31 97 ARG A N 1
ATOM 736 C CA . ARG A 1 97 ? -6.961 4.554 17.601 1.00 84.31 97 ARG A CA 1
ATOM 737 C C . ARG A 1 97 ? -5.630 3.863 17.299 1.00 84.31 97 ARG A C 1
ATOM 739 O O . ARG A 1 97 ? -4.978 4.208 16.318 1.00 84.31 97 ARG A O 1
ATOM 746 N N . ALA A 1 98 ? -5.259 2.848 18.080 1.00 83.94 98 ALA A N 1
ATOM 747 C CA . ALA A 1 98 ? -4.033 2.085 17.843 1.00 83.94 98 ALA A CA 1
ATOM 748 C C . ALA A 1 98 ? -4.030 1.397 16.464 1.00 83.94 98 ALA A C 1
ATOM 750 O O . ALA A 1 98 ? -3.010 1.379 15.767 1.00 83.94 98 ALA A O 1
ATOM 751 N N . SER A 1 99 ? -5.180 0.863 16.047 1.00 80.75 99 SER A N 1
ATOM 752 C CA . SER A 1 99 ? -5.342 0.223 14.743 1.00 80.75 99 SER A CA 1
ATOM 753 C C . SER A 1 99 ? -5.346 1.230 13.585 1.00 80.75 99 SER A C 1
ATOM 755 O O . SER A 1 99 ? -4.759 0.961 12.535 1.00 80.75 99 SER A O 1
ATOM 757 N N . MET A 1 100 ? -5.931 2.418 13.769 1.00 81.94 100 MET A N 1
ATOM 758 C CA . MET A 1 100 ? -5.840 3.523 12.809 1.00 81.94 100 MET A CA 1
ATOM 759 C C . MET A 1 100 ? -4.392 3.987 12.635 1.00 81.94 100 MET A C 1
ATOM 761 O O . MET A 1 100 ? -3.941 4.139 11.502 1.00 81.94 100 MET A O 1
ATOM 765 N N . ASP A 1 101 ? -3.630 4.125 13.722 1.00 87.12 101 ASP A N 1
ATOM 766 C CA . ASP A 1 101 ? -2.210 4.496 13.664 1.00 87.12 101 ASP A CA 1
ATOM 767 C C . ASP A 1 101 ? -1.365 3.426 12.955 1.00 87.12 101 ASP A C 1
ATOM 769 O O . ASP A 1 101 ? -0.472 3.736 12.160 1.00 87.12 101 ASP A O 1
ATOM 773 N N . ALA A 1 102 ? -1.640 2.142 13.209 1.00 85.00 102 ALA A N 1
ATOM 774 C CA . ALA A 1 102 ? -1.009 1.038 12.484 1.00 85.00 102 ALA A CA 1
ATOM 775 C C . ALA A 1 102 ? -1.331 1.083 10.981 1.00 85.00 102 ALA A C 1
ATOM 777 O O . ALA A 1 102 ? -0.420 0.983 10.156 1.00 85.00 102 ALA A O 1
ATOM 778 N N . SER A 1 103 ? -2.595 1.318 10.631 1.00 83.00 103 SER A N 1
ATOM 779 C CA . SER A 1 103 ? -3.059 1.425 9.243 1.00 83.00 103 SER A CA 1
ATOM 780 C C . SER A 1 103 ? -2.444 2.631 8.531 1.00 83.00 103 SER A C 1
ATOM 782 O O . SER A 1 103 ? -1.977 2.513 7.399 1.00 83.00 103 SER A O 1
ATOM 784 N N . ALA A 1 104 ? -2.344 3.778 9.207 1.00 85.94 104 ALA A N 1
ATOM 785 C CA . ALA A 1 104 ? -1.699 4.978 8.680 1.00 85.94 104 ALA A CA 1
ATOM 786 C C . ALA A 1 104 ? -0.205 4.749 8.401 1.00 85.94 104 ALA A C 1
ATOM 788 O O . ALA A 1 104 ? 0.298 5.132 7.342 1.00 85.94 104 ALA A O 1
ATOM 789 N N . ARG A 1 105 ? 0.508 4.071 9.312 1.00 88.19 105 ARG A N 1
ATOM 790 C CA . ARG A 1 105 ? 1.914 3.680 9.099 1.00 88.19 105 ARG A CA 1
ATOM 791 C C . ARG A 1 105 ? 2.067 2.726 7.918 1.00 88.19 105 ARG A C 1
ATOM 793 O O . ARG A 1 105 ? 2.952 2.931 7.090 1.00 88.19 105 ARG A O 1
ATOM 800 N N . ALA A 1 106 ? 1.200 1.724 7.808 1.00 86.44 106 ALA A N 1
ATOM 801 C CA . ALA A 1 106 ? 1.215 0.791 6.686 1.00 86.44 106 ALA A CA 1
ATOM 802 C C . ALA A 1 106 ? 0.943 1.502 5.348 1.00 86.44 106 ALA A C 1
ATOM 804 O O . ALA A 1 106 ? 1.667 1.279 4.380 1.00 86.44 106 ALA A O 1
ATOM 805 N N . LEU A 1 107 ? -0.013 2.436 5.306 1.00 86.44 107 LEU A N 1
ATOM 806 C CA . LEU A 1 107 ? -0.296 3.240 4.115 1.00 86.44 107 LEU A CA 1
ATOM 807 C C . LEU A 1 107 ? 0.895 4.129 3.725 1.00 86.44 107 LEU A C 1
ATOM 809 O O . LEU A 1 107 ? 1.238 4.218 2.546 1.00 86.44 107 LEU A O 1
ATOM 813 N N . LYS A 1 108 ? 1.571 4.741 4.706 1.00 89.06 108 LYS A N 1
ATOM 814 C CA . LYS A 1 108 ? 2.804 5.505 4.469 1.00 89.06 108 LYS A CA 1
ATOM 815 C C . LYS A 1 108 ? 3.894 4.618 3.864 1.00 89.06 108 LYS A C 1
ATOM 817 O O . LYS A 1 108 ? 4.533 5.021 2.899 1.00 89.06 108 LYS A O 1
ATOM 822 N N . ASN A 1 109 ? 4.070 3.403 4.378 1.00 86.94 109 ASN A N 1
ATOM 823 C CA . ASN A 1 109 ? 5.038 2.450 3.834 1.00 86.94 109 ASN A CA 1
ATOM 824 C C . ASN A 1 109 ? 4.679 2.018 2.406 1.00 86.94 109 ASN A C 1
ATOM 826 O O . ASN A 1 109 ? 5.565 1.950 1.556 1.00 86.94 109 ASN A O 1
ATOM 830 N N . ALA A 1 110 ? 3.394 1.791 2.118 1.00 86.19 110 ALA A N 1
ATOM 831 C CA . ALA A 1 110 ? 2.921 1.495 0.767 1.00 86.19 110 ALA A CA 1
ATOM 832 C C . ALA A 1 110 ? 3.234 2.642 -0.207 1.00 86.19 110 ALA A C 1
ATOM 834 O O . ALA A 1 110 ? 3.739 2.396 -1.304 1.00 86.19 110 ALA A O 1
ATOM 835 N N . ALA A 1 111 ? 3.000 3.892 0.206 1.00 87.12 111 ALA A N 1
ATOM 836 C CA . ALA A 1 111 ? 3.329 5.077 -0.583 1.00 87.12 111 ALA A CA 1
ATOM 837 C C . ALA A 1 111 ? 4.840 5.214 -0.822 1.00 87.12 111 ALA A C 1
ATOM 839 O O . ALA A 1 111 ? 5.257 5.464 -1.951 1.00 87.12 111 ALA A O 1
ATOM 840 N N . THR A 1 112 ? 5.668 4.980 0.199 1.00 89.81 112 THR A N 1
ATOM 841 C CA . THR A 1 112 ? 7.130 4.973 0.052 1.00 89.81 112 THR A CA 1
ATOM 842 C C . THR A 1 112 ? 7.589 3.892 -0.926 1.00 89.81 112 THR A C 1
ATOM 844 O O . THR A 1 112 ? 8.402 4.174 -1.800 1.00 89.81 112 THR A O 1
ATOM 847 N N . ALA A 1 113 ? 7.048 2.674 -0.832 1.00 87.81 113 ALA A N 1
ATOM 848 C CA . ALA A 1 113 ? 7.380 1.582 -1.748 1.00 87.81 113 ALA A CA 1
ATOM 849 C C . ALA A 1 113 ? 6.995 1.908 -3.202 1.00 87.81 113 ALA A C 1
ATOM 851 O O . ALA A 1 113 ? 7.789 1.681 -4.115 1.00 87.81 113 ALA A O 1
ATOM 852 N N . ALA A 1 114 ? 5.817 2.502 -3.421 1.00 85.38 114 ALA A N 1
ATOM 853 C CA . ALA A 1 114 ? 5.411 2.985 -4.741 1.00 85.38 114 ALA A CA 1
ATOM 854 C C . ALA A 1 114 ? 6.358 4.083 -5.252 1.00 85.38 114 ALA A C 1
ATOM 856 O O . ALA A 1 114 ? 6.822 4.015 -6.387 1.00 85.38 114 ALA A O 1
ATOM 857 N N . GLY A 1 115 ? 6.701 5.057 -4.403 1.00 86.25 115 GLY A N 1
ATOM 858 C CA . GLY A 1 115 ? 7.629 6.136 -4.745 1.00 86.25 115 GLY A CA 1
ATOM 859 C C . GLY A 1 115 ? 9.022 5.630 -5.121 1.00 86.25 115 GLY A C 1
ATOM 860 O O . GLY A 1 115 ? 9.574 6.057 -6.132 1.00 86.25 115 GLY A O 1
ATOM 861 N N . LEU A 1 116 ? 9.564 4.669 -4.367 1.00 90.00 116 LEU A N 1
ATOM 862 C CA . LEU A 1 116 ? 10.838 4.015 -4.682 1.00 90.00 116 LEU A CA 1
ATOM 863 C C . LEU A 1 116 ? 10.767 3.246 -6.002 1.00 90.00 116 LEU A C 1
ATOM 865 O O . LEU A 1 116 ? 11.677 3.354 -6.817 1.00 90.00 116 LEU A O 1
ATOM 869 N N . THR A 1 117 ? 9.670 2.526 -6.242 1.00 89.56 117 THR A N 1
ATOM 870 C CA . THR A 1 117 ? 9.459 1.787 -7.495 1.00 89.56 117 THR A CA 1
ATOM 871 C C . THR A 1 117 ? 9.487 2.737 -8.691 1.00 89.56 117 THR A C 1
ATOM 873 O O . THR A 1 117 ? 10.226 2.502 -9.647 1.00 89.56 117 THR A O 1
ATOM 876 N N . VAL A 1 118 ? 8.749 3.850 -8.615 1.00 87.00 118 VAL A N 1
ATOM 877 C CA . VAL A 1 118 ? 8.739 4.886 -9.660 1.00 87.00 118 VAL A CA 1
ATOM 878 C C . VAL A 1 118 ? 10.118 5.519 -9.822 1.00 87.00 118 VAL A C 1
ATOM 880 O O . VAL A 1 118 ? 10.587 5.655 -10.948 1.00 87.00 118 VAL A O 1
ATOM 883 N N . GLY A 1 119 ? 10.787 5.873 -8.722 1.00 86.81 119 GLY A N 1
ATOM 884 C CA . GLY A 1 119 ? 12.112 6.492 -8.748 1.00 86.81 119 GLY A CA 1
ATOM 885 C C . GLY A 1 119 ? 13.165 5.602 -9.408 1.00 86.81 119 GLY A C 1
ATOM 886 O O . GLY A 1 119 ? 13.858 6.046 -10.320 1.00 86.81 119 GLY A O 1
ATOM 887 N N . CYS A 1 120 ? 13.249 4.332 -9.007 1.00 87.19 120 CYS A N 1
ATOM 888 C CA . CYS A 1 120 ? 14.208 3.378 -9.564 1.00 87.19 120 CYS A CA 1
ATOM 889 C C . CYS A 1 120 ? 13.916 3.057 -11.036 1.00 87.19 120 CYS A C 1
ATOM 891 O O . CYS A 1 120 ? 14.835 3.075 -11.858 1.00 87.19 120 CYS A O 1
ATOM 893 N N . CYS A 1 121 ? 12.652 2.800 -11.390 1.00 86.38 121 CYS A N 1
ATOM 894 C CA . CYS A 1 121 ? 12.278 2.490 -12.773 1.00 86.38 121 CYS A CA 1
ATOM 895 C C . CYS A 1 121 ? 12.468 3.706 -13.689 1.00 86.38 121 CYS A C 1
ATOM 897 O O . CYS A 1 121 ? 13.029 3.578 -14.776 1.00 86.38 121 CYS A O 1
ATOM 899 N N . GLY A 1 122 ? 12.060 4.892 -13.231 1.00 84.12 122 GLY A N 1
ATOM 900 C CA . GLY A 1 122 ? 12.206 6.146 -13.965 1.00 84.12 122 GLY A CA 1
ATOM 901 C C . GLY A 1 122 ? 13.668 6.520 -14.197 1.00 84.12 122 GLY A C 1
ATOM 902 O O . GLY A 1 122 ? 14.053 6.790 -15.333 1.00 84.12 122 GLY A O 1
ATOM 903 N N . ALA A 1 123 ? 14.508 6.466 -13.158 1.00 86.75 123 ALA A N 1
ATOM 904 C CA . ALA A 1 123 ? 15.940 6.745 -13.290 1.00 86.75 123 ALA A CA 1
ATOM 905 C C . ALA A 1 123 ? 16.630 5.772 -14.259 1.00 86.75 123 ALA A C 1
ATOM 907 O O . ALA A 1 123 ? 17.420 6.195 -15.103 1.00 86.75 123 ALA A O 1
ATOM 908 N N . SER A 1 124 ? 16.290 4.482 -14.184 1.00 85.75 124 SER A N 1
ATOM 909 C CA . SER A 1 124 ? 16.842 3.460 -15.082 1.00 85.75 124 SER A CA 1
ATOM 910 C C . SER A 1 124 ? 16.438 3.706 -16.538 1.00 85.75 124 SER A C 1
ATOM 912 O O . SER A 1 124 ? 17.281 3.638 -17.430 1.00 85.75 124 SER A O 1
ATOM 914 N N . ALA A 1 125 ? 15.174 4.063 -16.786 1.00 84.50 125 ALA A N 1
ATOM 915 C CA . ALA A 1 125 ? 14.686 4.377 -18.128 1.00 84.50 125 ALA A CA 1
ATOM 916 C C . ALA A 1 125 ? 15.395 5.602 -18.737 1.00 84.50 125 ALA A C 1
ATOM 918 O O . ALA A 1 125 ? 15.780 5.569 -19.906 1.00 84.50 125 ALA A O 1
ATOM 919 N N . VAL A 1 126 ? 15.619 6.656 -17.941 1.00 85.88 126 VAL A N 1
ATOM 920 C CA . VAL A 1 126 ? 16.353 7.859 -18.375 1.00 85.88 126 VAL A CA 1
ATOM 921 C C . VAL A 1 126 ? 17.821 7.542 -18.664 1.00 85.88 126 VAL A C 1
ATOM 923 O O . VAL A 1 126 ? 18.356 7.967 -19.682 1.00 85.88 126 VAL A O 1
ATOM 926 N N . MET A 1 127 ? 18.481 6.759 -17.810 1.00 86.56 127 MET A N 1
ATOM 927 C CA . MET A 1 127 ? 19.870 6.343 -18.038 1.00 86.56 127 MET A CA 1
ATOM 928 C C . MET A 1 127 ? 20.025 5.572 -19.353 1.00 86.56 127 MET A C 1
ATOM 930 O O . MET A 1 127 ? 20.939 5.849 -20.131 1.00 86.56 127 MET A O 1
ATOM 934 N N . ILE A 1 128 ? 19.108 4.643 -19.638 1.00 85.19 128 ILE A N 1
ATOM 935 C CA . ILE A 1 128 ? 19.130 3.859 -20.878 1.00 85.19 128 ILE A CA 1
ATOM 936 C C . ILE A 1 128 ? 18.889 4.748 -22.100 1.00 85.19 128 ILE A C 1
ATOM 938 O O . ILE A 1 128 ? 19.578 4.588 -23.109 1.00 85.19 128 ILE A O 1
ATOM 942 N N . SER A 1 129 ? 17.941 5.689 -22.037 1.00 83.25 129 SER A N 1
ATOM 943 C CA . SER A 1 129 ? 17.663 6.581 -23.169 1.00 83.25 129 SER A CA 1
ATOM 944 C C . SER A 1 129 ? 18.847 7.501 -23.473 1.00 83.25 129 SER A C 1
ATOM 946 O O . SER A 1 129 ? 19.225 7.643 -24.638 1.00 83.25 129 SER A O 1
ATOM 948 N N . VAL A 1 130 ? 19.496 8.048 -22.441 1.00 85.94 130 VAL A N 1
ATOM 949 C CA . VAL A 1 130 ? 20.713 8.858 -22.585 1.00 85.94 130 VAL A CA 1
ATOM 950 C C . VAL A 1 130 ? 21.838 8.027 -23.193 1.00 85.94 130 VAL A C 1
ATOM 952 O O . VAL A 1 130 ? 22.426 8.445 -24.189 1.00 85.94 130 VAL A O 1
ATOM 955 N N . PHE A 1 131 ? 22.103 6.830 -22.661 1.00 84.88 131 PHE A N 1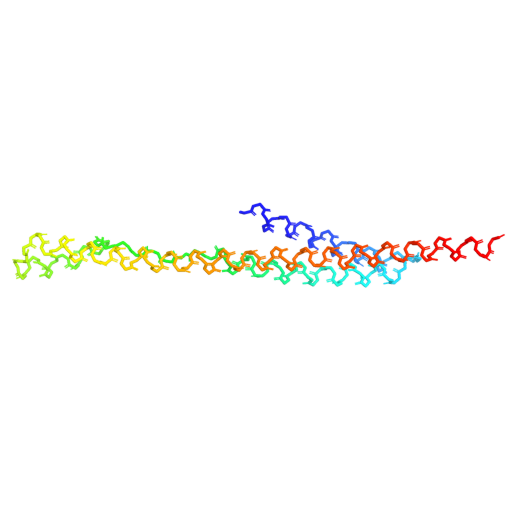
ATOM 956 C CA . PHE A 1 131 ? 23.178 5.972 -23.163 1.00 84.88 131 PHE A CA 1
ATOM 957 C C . PHE A 1 131 ? 22.975 5.599 -24.636 1.00 84.88 131 PHE A C 1
ATOM 959 O O . PHE A 1 131 ? 23.911 5.677 -25.428 1.00 84.88 131 PHE A O 1
ATOM 966 N N . ARG A 1 132 ? 21.740 5.271 -25.034 1.00 83.38 132 ARG A N 1
ATOM 967 C CA . ARG A 1 132 ? 21.391 4.990 -26.437 1.00 83.38 132 ARG A CA 1
ATOM 968 C C . ARG A 1 132 ? 21.596 6.191 -27.343 1.00 83.38 132 ARG A C 1
ATOM 970 O O . ARG A 1 132 ? 22.135 6.036 -28.433 1.00 83.38 132 ARG A O 1
ATOM 977 N N . THR A 1 133 ? 21.198 7.373 -26.882 1.00 85.31 133 THR A N 1
ATOM 978 C CA . THR A 1 133 ? 21.351 8.619 -27.644 1.00 85.31 133 THR A CA 1
ATOM 979 C C . THR A 1 133 ? 22.831 8.930 -27.867 1.00 85.31 133 THR A C 1
ATOM 981 O O . THR A 1 133 ? 23.249 9.195 -28.992 1.00 85.31 133 THR A O 1
ATOM 984 N N . VAL A 1 134 ? 23.653 8.805 -26.821 1.00 85.25 134 VAL A N 1
ATOM 985 C CA . VAL A 1 134 ? 25.109 8.998 -26.909 1.00 85.25 134 VAL A CA 1
ATOM 986 C C . VAL A 1 134 ? 25.751 7.955 -27.825 1.00 85.25 134 VAL A C 1
ATOM 988 O O . VAL A 1 134 ? 26.549 8.316 -28.685 1.00 85.25 134 VAL A O 1
ATOM 991 N N . ALA A 1 135 ? 25.372 6.681 -27.701 1.00 83.25 135 ALA A N 1
ATOM 992 C CA . ALA A 1 135 ? 25.887 5.618 -28.559 1.00 83.25 135 ALA A CA 1
ATOM 993 C C . ALA A 1 135 ? 25.542 5.847 -30.040 1.00 83.25 135 ALA A C 1
ATOM 995 O O . ALA A 1 135 ? 26.404 5.645 -30.888 1.00 83.25 135 ALA A O 1
ATOM 996 N N . SER A 1 136 ? 24.327 6.320 -30.353 1.00 84.44 136 SER A N 1
ATOM 997 C CA . SER A 1 136 ? 23.933 6.644 -31.734 1.00 84.44 136 SER A CA 1
ATOM 998 C C . SER A 1 136 ? 24.675 7.842 -32.326 1.00 84.44 136 SER A C 1
ATOM 1000 O O . SER A 1 136 ? 24.901 7.878 -33.528 1.00 84.44 136 SER A O 1
ATOM 1002 N N . LEU A 1 137 ? 25.076 8.809 -31.493 1.00 84.12 137 LEU A N 1
ATOM 1003 C CA . LEU A 1 137 ? 25.866 9.965 -31.927 1.00 84.12 137 LEU A CA 1
ATOM 1004 C C . LEU A 1 137 ? 27.344 9.615 -32.148 1.00 84.12 137 LEU A C 1
ATOM 1006 O O . LEU A 1 137 ? 28.028 10.328 -32.869 1.00 84.12 137 LEU A O 1
ATOM 1010 N N . ALA A 1 138 ? 27.844 8.550 -31.517 1.00 78.44 138 ALA A N 1
ATOM 1011 C CA . ALA A 1 138 ? 29.230 8.104 -31.653 1.00 78.44 138 ALA A CA 1
ATOM 1012 C C . ALA A 1 138 ? 29.461 7.168 -32.856 1.00 78.44 138 ALA A C 1
ATOM 1014 O O . ALA A 1 138 ? 30.609 6.949 -33.238 1.00 78.44 138 ALA A O 1
ATOM 1015 N N . THR A 1 139 ? 28.399 6.581 -33.417 1.00 79.00 139 THR A N 1
ATOM 1016 C CA . THR A 1 139 ? 28.465 5.626 -34.539 1.00 79.00 139 THR A CA 1
ATOM 1017 C C . THR A 1 139 ? 27.963 6.183 -35.875 1.00 79.00 139 THR A C 1
ATOM 1019 O O . THR A 1 139 ? 28.084 5.481 -36.880 1.00 79.00 139 THR A O 1
ATOM 1022 N N . GLY A 1 140 ? 27.408 7.400 -35.893 1.00 60.75 140 GLY A N 1
ATOM 1023 C CA . GLY A 1 140 ? 27.019 8.142 -37.102 1.00 60.75 140 GLY A CA 1
ATOM 1024 C C . GLY A 1 140 ? 28.076 9.150 -37.525 1.00 60.75 140 GLY A C 1
ATOM 1025 O O . GLY A 1 140 ? 28.193 9.367 -38.750 1.00 60.75 140 GLY A O 1
#

pLDDT: mean 81.77, std 7.59, range [55.41, 90.0]

Radius of gyration: 26.99 Å; chains: 1; bounding box: 61×21×77 Å

Secondary structure (DSSP, 8-state):
-HHHHHHHHHHHHHHHHHHHHHHSTT--HHHHHHHHHHHHHHHHHHHHHHHHTSPPP-PPTT--GGGHHHHHHTT--HHHHHHHHHHHHHHHHHHHHHHHHHHHHHHHHHHHHHHHHHHHHHHHHHHHHHHHHHHHHHH-

Foldseek 3Di:
DVVLVVLVVLLVVLVVQLVVLVPDDPRDVLSNVLSVLLNVLSVVLNVLLVVLPDDDDQDQPPPDVVVVVVCVVVVPDPVVVVVVNVVVVVVSVVVVVVSNVVSVVSNVVSVVSNVVSCVVSVVSVVVVVVVVVVVVVVVD